Protein AF-A0A1D1UZP7-F1 (afdb_monomer_lite)

Foldseek 3Di:
DDQPPDPQKGWDWDWDDDPVDTEIEIEIEHQAPDPVRVVVVVVVLVPDDPVHNVHYHYDYDHD

pLDDT: mean 74.7, std 12.16, range [39.19, 86.94]

Radius of gyration: 12.2 Å; chains: 1; bounding box: 31×23×31 Å

Sequence (63 aa):
MTRLEVEGLEVMWIKLICLRLNVLIGVVHAPSYDADVFSKLRSSREFIPALLRRKIVLAVDFN

Organism: Ramazzottius varieornatus (NCBI:txid947166)

Structure (mmCIF, N/CA/C/O backbone):
data_AF-A0A1D1UZP7-F1
#
_entry.id   AF-A0A1D1UZP7-F1
#
loop_
_atom_site.group_PDB
_atom_site.id
_atom_site.type_symbol
_atom_site.label_atom_id
_atom_site.label_alt_id
_atom_site.label_comp_id
_atom_site.label_asym_id
_atom_site.label_entity_id
_atom_site.label_seq_id
_atom_site.pdbx_PDB_ins_code
_atom_site.Cartn_x
_atom_site.Cartn_y
_atom_site.Cartn_z
_atom_site.occupancy
_atom_site.B_iso_or_equiv
_atom_site.auth_seq_id
_atom_site.auth_comp_id
_atom_site.auth_asym_id
_atom_site.auth_atom_id
_atom_site.pdbx_PDB_model_num
ATOM 1 N N . MET A 1 1 ? -3.684 20.176 -0.482 1.00 39.19 1 MET A N 1
ATOM 2 C CA . MET A 1 1 ? -3.787 19.009 -1.383 1.00 39.19 1 MET A CA 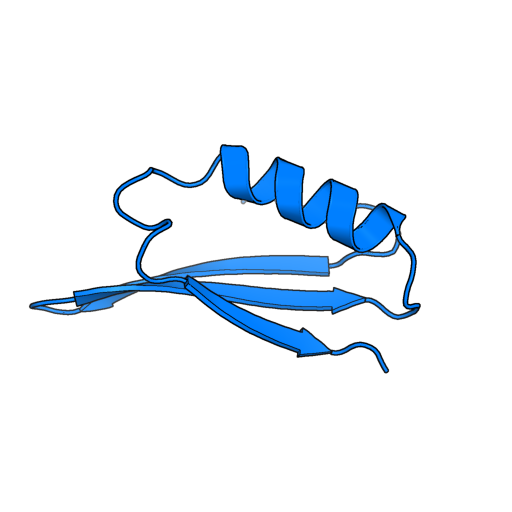1
ATOM 3 C C . MET A 1 1 ? -2.407 18.760 -1.963 1.00 39.19 1 MET A C 1
ATOM 5 O O . MET A 1 1 ? -2.002 19.471 -2.866 1.00 39.19 1 MET A O 1
ATOM 9 N N . THR A 1 2 ? -1.644 17.842 -1.379 1.00 40.84 2 THR A N 1
ATOM 10 C CA . THR A 1 2 ? -0.319 17.441 -1.869 1.00 40.84 2 THR A CA 1
ATOM 11 C C . THR A 1 2 ? -0.505 16.314 -2.881 1.00 40.84 2 THR A C 1
ATOM 13 O O . THR A 1 2 ? -0.758 15.174 -2.498 1.00 40.84 2 THR A O 1
ATOM 16 N N . ARG A 1 3 ? -0.455 16.642 -4.176 1.00 44.47 3 ARG A N 1
ATOM 17 C CA . ARG A 1 3 ? -0.333 15.642 -5.242 1.00 44.47 3 ARG A CA 1
ATOM 18 C C . ARG A 1 3 ? 1.071 15.046 -5.164 1.00 44.47 3 ARG A C 1
ATOM 20 O O . ARG A 1 3 ? 2.051 15.776 -5.256 1.00 44.47 3 ARG A O 1
ATOM 27 N N . LEU A 1 4 ? 1.150 13.739 -4.938 1.00 51.62 4 LEU A N 1
ATOM 28 C CA . LEU A 1 4 ? 2.382 12.951 -5.002 1.00 51.62 4 LEU A CA 1
ATOM 29 C C . LEU A 1 4 ? 2.635 12.554 -6.465 1.00 51.62 4 LEU A C 1
ATOM 31 O O . LEU A 1 4 ? 2.675 11.373 -6.788 1.00 51.62 4 LEU A O 1
ATOM 35 N N . GLU A 1 5 ? 2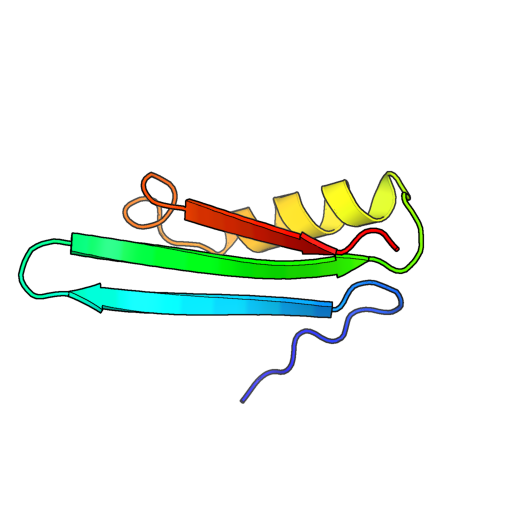.721 13.538 -7.359 1.00 44.00 5 GLU A N 1
ATOM 36 C CA . GLU A 1 5 ? 3.224 13.306 -8.714 1.00 44.00 5 GLU A CA 1
ATOM 37 C C . GLU A 1 5 ? 4.747 13.196 -8.591 1.00 44.00 5 GLU A C 1
ATOM 39 O O . GLU A 1 5 ? 5.445 14.18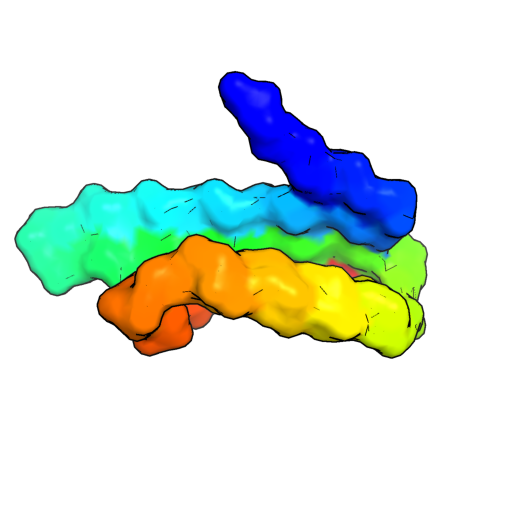2 -8.359 1.00 44.00 5 GLU A O 1
ATOM 44 N N . VAL A 1 6 ? 5.255 11.966 -8.632 1.00 49.56 6 VAL A N 1
ATOM 45 C CA . VAL A 1 6 ? 6.689 11.672 -8.690 1.00 49.56 6 VAL A CA 1
ATOM 46 C C . VAL A 1 6 ? 6.921 11.122 -10.090 1.00 49.56 6 VAL A C 1
ATOM 48 O O . VAL A 1 6 ? 6.247 10.169 -10.463 1.00 49.56 6 VAL A O 1
ATOM 51 N N . GLU A 1 7 ? 7.807 11.740 -10.877 1.00 49.38 7 GLU A N 1
ATOM 52 C CA . GLU A 1 7 ? 8.056 11.396 -12.289 1.00 49.38 7 GLU A CA 1
ATOM 53 C C . GLU A 1 7 ? 7.981 9.879 -12.557 1.00 49.38 7 GLU A C 1
ATOM 55 O O . GLU A 1 7 ? 8.710 9.087 -11.948 1.00 49.38 7 GLU A O 1
ATOM 60 N N . GLY A 1 8 ? 7.056 9.482 -13.441 1.00 59.16 8 GLY A N 1
ATOM 61 C CA . GLY A 1 8 ? 6.851 8.094 -13.873 1.00 59.16 8 GLY A CA 1
ATOM 62 C C . GLY A 1 8 ? 6.003 7.210 -12.950 1.00 59.16 8 GLY A C 1
ATOM 63 O O . GLY A 1 8 ? 5.814 6.038 -13.259 1.00 59.16 8 GLY A O 1
ATOM 64 N N . LEU A 1 9 ? 5.485 7.731 -11.834 1.00 63.97 9 LEU A N 1
ATOM 65 C CA . LEU A 1 9 ? 4.615 6.986 -10.927 1.00 63.97 9 LEU A CA 1
ATOM 66 C C . LEU A 1 9 ? 3.518 7.885 -10.347 1.00 63.97 9 LEU A C 1
ATOM 68 O O . LEU A 1 9 ? 3.759 8.695 -9.449 1.00 63.97 9 LEU A O 1
ATOM 72 N N . GLU A 1 10 ? 2.285 7.676 -10.798 1.00 69.62 10 GLU A N 1
ATOM 73 C CA . GLU A 1 10 ? 1.115 8.313 -10.200 1.00 69.62 10 GLU A CA 1
ATOM 74 C C . GLU A 1 10 ? 0.502 7.366 -9.167 1.00 69.62 10 GLU A C 1
ATOM 76 O O . GLU A 1 10 ? -0.048 6.313 -9.498 1.00 69.62 10 GLU A O 1
ATOM 81 N N . VAL A 1 11 ? 0.621 7.726 -7.885 1.00 71.12 11 VAL A N 1
ATOM 82 C CA . VAL A 1 11 ? 0.034 6.957 -6.780 1.00 71.12 11 VAL A CA 1
ATOM 83 C C . VAL A 1 11 ? -1.001 7.799 -6.058 1.00 71.12 11 VAL A C 1
ATOM 85 O O . VAL A 1 11 ? -0.700 8.851 -5.491 1.00 71.12 11 VAL A O 1
ATOM 88 N N . MET A 1 12 ? -2.224 7.281 -6.005 1.00 80.56 12 MET A N 1
ATOM 89 C CA . MET A 1 12 ? -3.318 7.865 -5.247 1.00 80.56 12 MET A CA 1
ATOM 90 C C . MET A 1 12 ? -3.746 6.927 -4.120 1.00 80.56 12 MET A C 1
ATOM 92 O O . MET A 1 12 ? -4.216 5.816 -4.354 1.00 80.56 12 MET A O 1
ATOM 96 N N . TRP A 1 13 ? -3.628 7.405 -2.880 1.00 82.31 13 TRP A N 1
ATOM 97 C CA . TRP A 1 13 ? -4.126 6.702 -1.699 1.00 82.31 13 TRP A CA 1
ATOM 98 C C . TRP A 1 13 ? -5.483 7.250 -1.272 1.00 82.31 13 TRP A C 1
ATOM 100 O O . TRP A 1 13 ? -5.615 8.424 -0.928 1.00 82.31 13 TRP A O 1
ATOM 110 N N . ILE A 1 14 ? -6.482 6.377 -1.222 1.00 82.12 14 ILE A N 1
ATOM 111 C CA . ILE A 1 14 ? -7.842 6.690 -0.794 1.00 82.12 14 ILE A CA 1
ATOM 112 C C . ILE A 1 14 ? -8.130 5.924 0.493 1.00 82.12 14 ILE A C 1
ATOM 114 O O . ILE A 1 14 ? -8.157 4.693 0.516 1.00 82.12 14 ILE A O 1
ATOM 118 N N . LYS A 1 15 ? -8.374 6.648 1.586 1.00 83.31 15 LYS A N 1
ATOM 119 C CA . LYS A 1 15 ? -8.839 6.050 2.840 1.00 83.31 15 LYS A CA 1
ATOM 120 C C . LYS A 1 15 ? -10.361 5.941 2.813 1.00 83.31 15 LYS A C 1
ATOM 122 O O . LYS A 1 15 ? -11.053 6.947 2.938 1.00 83.31 15 LYS A O 1
ATOM 127 N N . LEU A 1 16 ? -10.872 4.720 2.716 1.00 81.19 16 LEU A N 1
ATOM 128 C CA . LEU A 1 16 ? -12.293 4.422 2.828 1.00 81.19 16 LEU A CA 1
ATOM 129 C C . LEU A 1 16 ? -12.633 4.078 4.285 1.00 81.19 16 LEU A C 1
ATOM 131 O O . LEU A 1 16 ? -12.135 3.097 4.840 1.00 81.19 16 LEU A O 1
ATOM 135 N N . ILE A 1 17 ? -13.471 4.905 4.911 1.00 82.44 17 ILE A N 1
ATOM 136 C CA . ILE A 1 17 ? -13.966 4.709 6.279 1.00 82.44 17 ILE A CA 1
ATOM 137 C C . ILE A 1 17 ? -15.401 4.192 6.188 1.00 82.44 17 ILE A C 1
ATOM 139 O O . ILE A 1 17 ? -16.310 4.933 5.827 1.00 82.44 17 ILE A O 1
ATOM 143 N N . CYS A 1 18 ? -15.611 2.922 6.518 1.00 80.25 18 CYS A N 1
ATOM 144 C CA . CYS A 1 18 ? -16.931 2.313 6.652 1.00 80.25 18 CYS A CA 1
ATOM 145 C C . CYS A 1 18 ? -17.259 2.084 8.133 1.00 80.25 18 CYS A C 1
ATOM 147 O O . CYS A 1 18 ? -16.364 1.943 8.965 1.00 80.25 18 CYS A O 1
ATOM 149 N N . LEU A 1 19 ? -18.550 1.939 8.449 1.00 80.19 19 LEU A N 1
ATOM 150 C CA . LEU A 1 19 ? -19.078 1.765 9.815 1.00 80.19 19 LEU A CA 1
ATOM 151 C C . LEU A 1 19 ? -18.347 0.711 10.672 1.00 80.19 19 LEU A C 1
ATOM 153 O O . LEU A 1 19 ? -18.286 0.851 11.888 1.00 80.19 19 LEU A O 1
ATOM 157 N N . ARG A 1 20 ? -17.801 -0.350 10.062 1.00 80.56 20 ARG A N 1
ATOM 158 C CA . ARG A 1 20 ? -17.061 -1.424 10.759 1.00 80.56 20 ARG A CA 1
ATOM 159 C C . ARG A 1 20 ? -15.686 -1.721 10.157 1.00 80.56 20 ARG A C 1
ATOM 161 O O . ARG A 1 20 ? -15.018 -2.673 10.565 1.00 80.56 20 ARG A O 1
ATOM 168 N N . LEU A 1 21 ? -15.266 -0.965 9.144 1.00 80.62 21 LEU A N 1
ATOM 169 C CA . LEU A 1 21 ? -14.116 -1.334 8.326 1.00 80.62 21 LEU A CA 1
ATOM 170 C C . LEU A 1 21 ? -13.431 -0.094 7.764 1.00 80.62 21 LEU A C 1
ATOM 172 O O . LEU A 1 21 ? -14.032 0.671 7.029 1.00 80.62 21 LEU A O 1
ATOM 176 N N . ASN A 1 22 ? -12.155 0.073 8.093 1.00 82.50 22 ASN A N 1
ATOM 177 C CA . ASN A 1 22 ? -11.296 1.043 7.431 1.00 82.50 22 ASN A CA 1
ATOM 178 C C . ASN A 1 22 ? -10.451 0.298 6.404 1.00 82.50 22 ASN A C 1
ATOM 180 O O . ASN A 1 22 ? -9.752 -0.650 6.773 1.00 82.50 22 ASN A O 1
ATOM 184 N N . VAL A 1 23 ? -10.531 0.713 5.147 1.00 85.38 23 VAL A N 1
ATOM 185 C CA . VAL A 1 23 ? -9.746 0.170 4.035 1.00 85.38 23 VAL A CA 1
ATOM 186 C C . VAL A 1 23 ? -8.933 1.302 3.437 1.00 85.38 23 VAL A C 1
ATOM 188 O O . VAL A 1 23 ? -9.393 2.439 3.357 1.00 85.38 23 VAL A O 1
ATOM 191 N N . LEU A 1 24 ? -7.711 0.998 3.030 1.00 86.94 24 LEU A N 1
ATOM 192 C CA . LEU A 1 24 ? -6.904 1.902 2.237 1.00 86.94 24 LEU A CA 1
ATOM 193 C C . LEU A 1 24 ? -6.793 1.347 0.823 1.00 86.94 24 LEU A C 1
ATOM 195 O O . LEU A 1 24 ? -6.377 0.209 0.633 1.00 86.94 24 LEU A O 1
ATOM 199 N N . ILE A 1 25 ? -7.175 2.147 -0.158 1.00 85.81 25 ILE A N 1
ATOM 200 C CA . ILE A 1 25 ? -7.096 1.792 -1.569 1.00 85.81 25 ILE A CA 1
ATOM 201 C C . ILE A 1 25 ? -5.928 2.573 -2.158 1.00 85.81 25 ILE A C 1
ATOM 203 O O . ILE A 1 25 ? -5.888 3.793 -2.028 1.00 85.81 25 ILE A O 1
ATOM 207 N N . GLY A 1 26 ? -4.963 1.882 -2.751 1.00 86.69 26 GLY A N 1
ATOM 208 C CA . GLY A 1 26 ? -3.912 2.501 -3.551 1.00 86.69 26 GLY A CA 1
ATOM 209 C C . GLY A 1 26 ? -4.202 2.269 -5.021 1.00 86.69 26 GLY A C 1
ATOM 210 O O . GLY A 1 26 ? -4.272 1.119 -5.446 1.00 86.69 26 GLY A O 1
ATOM 211 N N . VAL A 1 27 ? -4.383 3.346 -5.774 1.00 82.31 27 VAL A N 1
ATOM 212 C CA . VAL A 1 2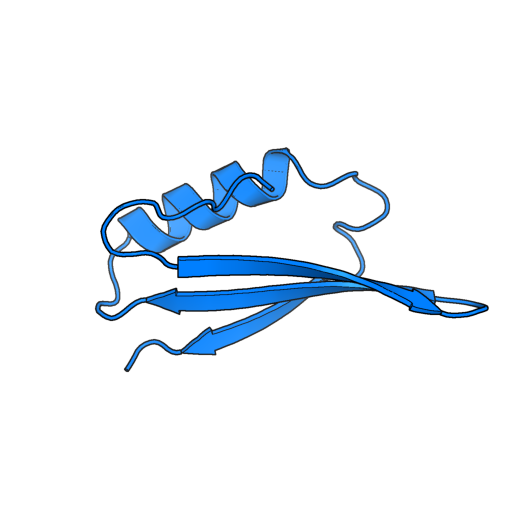7 ? -4.407 3.312 -7.236 1.00 82.31 27 VAL A CA 1
ATOM 213 C C . VAL A 1 27 ? -3.016 3.694 -7.708 1.00 82.31 27 VAL A C 1
ATOM 215 O O . VAL A 1 27 ? -2.499 4.735 -7.303 1.00 82.31 27 VAL A O 1
ATOM 218 N N . VAL A 1 28 ? -2.402 2.822 -8.495 1.00 81.25 28 VAL A N 1
ATOM 219 C CA . VAL A 1 28 ? -1.023 2.955 -8.961 1.00 81.25 28 VAL A CA 1
ATOM 220 C C . VAL A 1 28 ? -1.054 2.901 -10.476 1.00 81.25 28 VAL A C 1
ATOM 222 O O . VAL A 1 28 ? -1.468 1.888 -11.033 1.00 81.25 28 VAL A O 1
ATOM 225 N N . HIS A 1 29 ? -0.618 3.968 -11.130 1.00 77.31 29 HIS A N 1
ATOM 226 C CA . HIS A 1 29 ? -0.357 3.957 -12.561 1.00 77.31 29 HIS A CA 1
ATOM 227 C C . HIS A 1 29 ? 1.154 4.026 -12.780 1.00 77.31 29 HIS A C 1
ATOM 229 O O . HIS A 1 29 ? 1.822 4.959 -12.322 1.00 77.31 29 HIS A O 1
ATOM 235 N N . ALA A 1 30 ? 1.686 2.986 -13.417 1.00 74.25 30 ALA A N 1
ATOM 236 C CA . ALA A 1 30 ? 3.102 2.802 -13.675 1.00 74.25 30 ALA A CA 1
ATOM 237 C C . ALA A 1 30 ? 3.293 2.458 -15.164 1.00 74.25 30 ALA A C 1
ATOM 239 O O . ALA A 1 30 ? 3.251 1.277 -15.509 1.00 74.25 30 ALA A O 1
ATOM 240 N N . PRO A 1 31 ? 3.530 3.455 -16.039 1.00 67.12 31 PRO A N 1
ATOM 241 C CA . PRO A 1 31 ? 3.623 3.274 -17.497 1.00 67.12 31 PRO A CA 1
ATOM 242 C C . PRO A 1 31 ? 4.825 2.424 -17.955 1.00 67.12 31 PRO A C 1
ATOM 244 O O . PRO A 1 31 ? 5.020 2.182 -19.143 1.00 67.12 31 PRO A O 1
ATOM 247 N N . SER A 1 32 ? 5.659 1.964 -17.021 1.00 64.12 32 SER A N 1
ATOM 248 C CA . SER A 1 32 ? 6.759 1.039 -17.269 1.00 64.12 32 SER A CA 1
ATOM 249 C C . SER A 1 32 ? 7.068 0.252 -15.997 1.00 64.12 32 SER A C 1
ATOM 251 O O . SER A 1 32 ? 7.198 0.832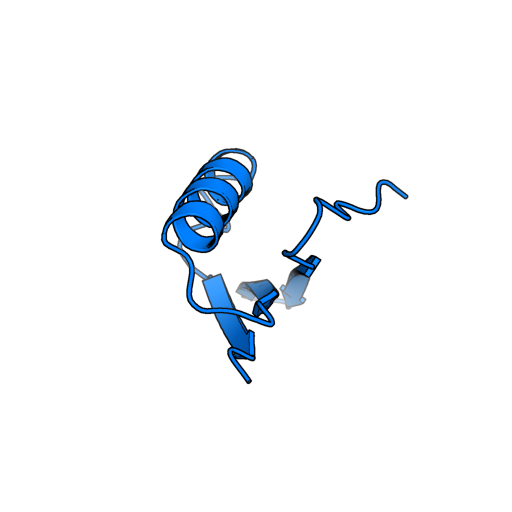 -14.916 1.00 64.12 32 SER A O 1
ATOM 253 N N . TYR A 1 33 ? 7.198 -1.072 -16.119 1.00 64.38 33 TYR A N 1
ATOM 254 C CA . TYR A 1 33 ? 7.525 -1.972 -15.011 1.00 64.38 33 TYR A CA 1
ATOM 255 C C . TYR A 1 33 ? 8.996 -1.798 -14.593 1.00 64.38 33 TYR A C 1
ATOM 257 O O . TYR A 1 33 ? 9.869 -2.566 -14.994 1.00 64.38 33 TYR A O 1
ATOM 265 N N . ASP A 1 34 ? 9.278 -0.756 -13.814 1.00 69.06 34 ASP A N 1
ATOM 266 C CA . ASP A 1 34 ? 10.606 -0.458 -13.276 1.00 69.06 34 ASP A CA 1
ATOM 267 C C . ASP A 1 34 ? 10.680 -0.839 -11.786 1.00 69.06 34 ASP A C 1
ATOM 269 O O . ASP A 1 34 ? 9.746 -0.617 -11.010 1.00 69.06 34 ASP A O 1
ATOM 273 N N . ALA A 1 35 ? 11.809 -1.400 -11.355 1.00 69.62 35 ALA A N 1
ATOM 274 C CA . ALA A 1 35 ? 12.091 -1.682 -9.949 1.00 69.62 35 ALA A CA 1
ATOM 275 C C . ALA A 1 35 ? 12.001 -0.413 -9.079 1.00 69.62 35 ALA A C 1
ATOM 277 O O . ALA A 1 35 ? 11.661 -0.492 -7.893 1.00 69.62 35 ALA A O 1
ATOM 278 N N . ASP A 1 36 ? 12.237 0.759 -9.675 1.00 73.75 36 ASP A N 1
ATOM 279 C CA . ASP A 1 36 ? 12.110 2.044 -8.996 1.00 73.75 36 ASP A CA 1
ATOM 280 C C . ASP A 1 36 ? 10.659 2.376 -8.590 1.00 73.75 36 ASP A C 1
ATOM 282 O O . ASP A 1 36 ? 10.412 2.997 -7.555 1.00 73.75 36 ASP A O 1
ATOM 286 N N . VAL A 1 37 ? 9.664 1.862 -9.322 1.00 71.19 37 VAL A N 1
ATOM 287 C CA . VAL A 1 37 ? 8.242 2.009 -8.967 1.00 71.19 37 VAL A CA 1
ATOM 288 C C . VAL A 1 37 ? 7.935 1.312 -7.642 1.00 71.19 37 VAL A C 1
ATOM 290 O O . VAL A 1 37 ? 7.282 1.879 -6.762 1.00 71.19 37 VAL A O 1
ATOM 293 N N . PHE A 1 38 ? 8.444 0.093 -7.453 1.00 75.19 38 PHE A N 1
ATOM 294 C CA . PHE A 1 38 ? 8.240 -0.665 -6.217 1.00 75.19 38 PHE A CA 1
ATOM 295 C C . PHE A 1 38 ? 8.986 -0.053 -5.028 1.00 75.19 38 PHE A C 1
ATOM 297 O O . PHE A 1 38 ? 8.483 -0.105 -3.900 1.00 75.19 38 PHE A O 1
ATOM 304 N N . SER A 1 39 ? 10.154 0.553 -5.270 1.00 79.94 39 SER A N 1
ATOM 305 C CA . SER A 1 39 ? 10.924 1.276 -4.252 1.00 79.94 39 SER A CA 1
ATOM 306 C C . SER A 1 39 ? 10.115 2.469 -3.716 1.00 79.94 39 SER A C 1
ATOM 308 O O . SER A 1 39 ? 9.892 2.589 -2.508 1.00 79.94 39 SER A O 1
ATOM 310 N N . LYS A 1 40 ? 9.547 3.275 -4.620 1.00 78.38 40 LYS A N 1
ATOM 311 C CA . LYS A 1 40 ? 8.700 4.432 -4.303 1.00 78.38 40 LYS A CA 1
ATOM 312 C C . LYS A 1 40 ? 7.394 4.018 -3.626 1.00 78.38 40 LYS A C 1
ATOM 314 O O . LYS A 1 40 ? 6.989 4.634 -2.636 1.00 78.38 40 LYS A O 1
ATOM 319 N N . LEU A 1 41 ? 6.762 2.935 -4.087 1.00 78.88 41 LEU A N 1
ATOM 320 C CA . LEU A 1 41 ? 5.546 2.399 -3.471 1.00 78.88 41 LEU A CA 1
ATOM 321 C C . LEU A 1 41 ? 5.791 1.942 -2.026 1.00 78.88 41 LEU A C 1
ATOM 323 O O . LEU A 1 41 ? 4.967 2.178 -1.136 1.00 78.88 41 LEU A O 1
ATOM 327 N N . ARG A 1 42 ? 6.945 1.308 -1.781 1.00 82.88 42 ARG A N 1
ATOM 328 C CA . ARG A 1 42 ? 7.372 0.891 -0.444 1.00 82.88 42 ARG A CA 1
ATOM 329 C C . ARG A 1 42 ? 7.558 2.095 0.474 1.00 82.88 42 ARG A C 1
ATOM 331 O O . ARG A 1 42 ? 6.962 2.100 1.549 1.00 82.88 42 ARG A O 1
ATOM 338 N N . SER A 1 43 ? 8.290 3.116 0.030 1.00 84.06 43 SER A N 1
ATOM 339 C CA . SER A 1 43 ? 8.491 4.359 0.786 1.00 84.06 43 SER A CA 1
ATOM 340 C C . SER A 1 43 ? 7.161 5.0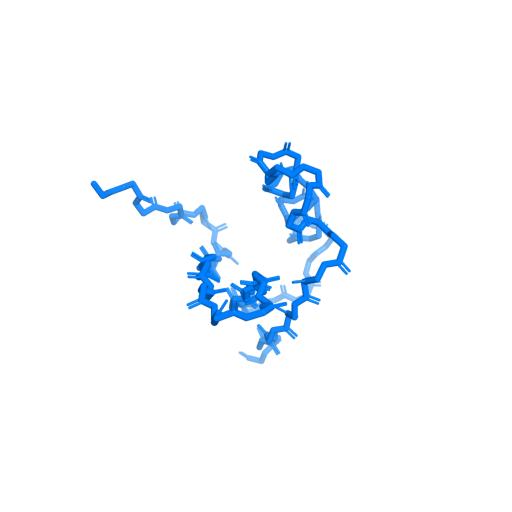43 1.106 1.00 84.06 43 SER A C 1
ATOM 342 O O . SER A 1 43 ? 6.907 5.429 2.242 1.00 84.06 43 SER A O 1
ATOM 344 N N . SER A 1 44 ? 6.241 5.107 0.140 1.00 80.19 44 SER A N 1
ATOM 345 C CA . SER A 1 44 ? 4.904 5.670 0.350 1.00 80.19 44 SER A CA 1
ATOM 346 C C . SER A 1 44 ? 4.105 4.919 1.429 1.00 80.19 44 SER A C 1
ATOM 348 O O . SER A 1 44 ? 3.421 5.520 2.263 1.00 80.19 44 SER A O 1
ATOM 350 N N . ARG A 1 45 ? 4.257 3.590 1.487 1.00 80.19 45 ARG A N 1
ATOM 351 C CA . ARG A 1 45 ? 3.623 2.732 2.497 1.00 80.19 45 ARG A CA 1
ATOM 352 C C . ARG A 1 45 ? 4.151 2.946 3.913 1.00 80.19 45 ARG A C 1
ATOM 354 O O . ARG A 1 45 ? 3.418 2.686 4.873 1.00 80.19 45 ARG A O 1
ATOM 361 N N . GLU A 1 46 ? 5.364 3.459 4.074 1.00 84.69 46 GLU A N 1
ATOM 362 C CA . GLU A 1 46 ? 5.922 3.794 5.388 1.00 84.69 46 GLU A CA 1
ATOM 363 C C . GLU A 1 46 ? 5.222 4.995 6.037 1.00 84.69 46 GLU A C 1
ATOM 365 O O . GLU A 1 46 ? 5.122 5.055 7.262 1.00 84.69 46 GLU A O 1
ATOM 370 N N . PHE A 1 47 ? 4.603 5.875 5.249 1.00 82.06 47 PHE A N 1
ATOM 371 C CA . PHE A 1 47 ? 3.800 6.987 5.770 1.00 82.06 47 PHE A CA 1
ATOM 372 C C . PHE A 1 47 ? 2.371 6.578 6.159 1.00 82.06 47 PHE A C 1
ATOM 374 O O . PHE A 1 47 ? 1.658 7.325 6.829 1.00 82.06 47 PHE A O 1
ATOM 381 N N . ILE A 1 48 ? 1.936 5.372 5.782 1.00 82.25 48 ILE A N 1
ATOM 382 C CA . ILE A 1 48 ? 0.596 4.870 6.097 1.00 82.25 48 ILE A CA 1
ATOM 383 C C . ILE A 1 48 ? 0.557 4.378 7.557 1.00 82.25 48 ILE A C 1
ATOM 385 O O . ILE A 1 48 ? 1.392 3.552 7.936 1.00 82.25 48 ILE A O 1
ATOM 389 N N . PRO A 1 49 ? -0.434 4.781 8.378 1.00 81.88 49 PRO A N 1
ATOM 390 C CA . PRO A 1 49 ? -0.603 4.274 9.739 1.00 81.88 49 PRO A CA 1
ATOM 391 C C . PRO A 1 49 ? -0.722 2.744 9.799 1.00 81.88 49 PRO A C 1
ATOM 393 O O . PRO A 1 49 ? -1.439 2.135 9.001 1.00 81.88 49 PRO A O 1
ATOM 396 N N . ALA A 1 50 ? -0.093 2.114 10.797 1.00 80.69 50 ALA A N 1
ATOM 397 C CA . ALA A 1 50 ? -0.047 0.653 10.943 1.00 80.69 50 ALA A CA 1
ATOM 398 C C . ALA A 1 50 ? -1.435 -0.023 10.942 1.00 80.69 50 ALA A C 1
ATOM 400 O O . ALA A 1 50 ? -1.586 -1.128 10.420 1.00 80.69 50 ALA A O 1
ATOM 401 N N . LEU A 1 51 ? -2.460 0.659 11.467 1.00 77.19 51 LEU A N 1
ATOM 402 C CA . LEU A 1 51 ? -3.845 0.181 11.470 1.00 77.19 51 LEU A CA 1
ATOM 403 C C . LEU A 1 51 ? -4.419 0.015 10.051 1.00 77.19 51 LEU A C 1
ATOM 405 O O . LEU A 1 51 ? -5.174 -0.920 9.798 1.00 77.19 51 LEU A O 1
ATOM 409 N N . LEU A 1 52 ? -4.046 0.901 9.125 1.00 75.19 52 LEU A N 1
ATOM 410 C CA . LEU A 1 52 ? -4.509 0.884 7.735 1.00 75.19 52 LEU A CA 1
ATOM 411 C C . LEU A 1 52 ? -3.662 -0.045 6.859 1.00 75.19 52 LEU A C 1
ATOM 413 O O . LEU A 1 52 ? -4.182 -0.618 5.906 1.00 75.19 52 LEU A O 1
ATOM 417 N N . ARG A 1 53 ? -2.393 -0.289 7.223 1.00 79.94 53 ARG A N 1
ATOM 418 C CA . ARG A 1 53 ? -1.497 -1.200 6.483 1.00 79.94 53 ARG A CA 1
ATOM 419 C C . ARG A 1 53 ? -1.999 -2.641 6.381 1.00 79.94 53 ARG A C 1
ATOM 421 O O . ARG A 1 53 ? -1.553 -3.364 5.495 1.00 79.94 53 ARG A O 1
ATOM 428 N N . ARG A 1 54 ? -2.885 -3.064 7.289 1.00 81.88 54 ARG A N 1
ATOM 429 C CA . ARG A 1 54 ? -3.455 -4.424 7.329 1.00 81.88 54 ARG A CA 1
ATOM 430 C C . ARG A 1 54 ? -4.610 -4.628 6.347 1.00 81.88 54 ARG A C 1
ATOM 432 O O . ARG A 1 54 ? -4.987 -5.765 6.099 1.00 81.88 54 ARG A O 1
ATOM 439 N N . LYS A 1 55 ? -5.194 -3.544 5.832 1.00 83.81 55 LYS A N 1
ATOM 440 C CA . LYS A 1 55 ? -6.377 -3.558 4.963 1.00 83.81 55 LYS A CA 1
ATOM 441 C C . LYS A 1 55 ? -6.116 -2.682 3.744 1.00 83.81 55 LYS A C 1
ATOM 443 O O . LYS A 1 55 ? -6.795 -1.678 3.543 1.00 83.81 55 LYS A O 1
ATOM 448 N N . ILE A 1 56 ? -5.077 -3.041 2.990 1.00 85.25 56 ILE A N 1
ATOM 449 C CA . ILE A 1 56 ? -4.716 -2.361 1.747 1.00 85.25 56 ILE A CA 1
ATOM 450 C C . ILE A 1 56 ? -5.265 -3.157 0.565 1.00 85.25 56 ILE A C 1
ATOM 452 O O . ILE A 1 56 ? -5.033 -4.361 0.474 1.00 85.25 56 ILE A O 1
ATOM 456 N N . VAL A 1 57 ? -5.940 -2.465 -0.346 1.00 86.75 57 VAL A N 1
ATOM 457 C CA . VAL A 1 57 ? -6.261 -2.951 -1.690 1.00 86.75 57 VAL A CA 1
ATOM 458 C C . VAL A 1 57 ? -5.437 -2.133 -2.676 1.00 86.75 57 VAL A C 1
ATOM 460 O O . VAL A 1 57 ? -5.465 -0.906 -2.617 1.00 86.75 57 VAL A O 1
ATOM 463 N N . LEU A 1 58 ? -4.684 -2.796 -3.551 1.00 86.00 58 LEU A N 1
ATOM 464 C CA . LEU A 1 58 ? -3.927 -2.140 -4.615 1.00 86.00 58 LEU A CA 1
ATOM 465 C C . LEU A 1 58 ? -4.599 -2.431 -5.952 1.00 86.00 58 LEU A C 1
ATOM 467 O O . LEU A 1 58 ? -4.758 -3.593 -6.317 1.00 86.00 58 LEU A O 1
ATOM 471 N N . ALA A 1 59 ? -4.987 -1.374 -6.656 1.00 83.62 59 ALA A N 1
ATOM 472 C CA . ALA A 1 59 ? -5.354 -1.423 -8.060 1.00 83.62 59 ALA A CA 1
ATOM 473 C C . ALA A 1 59 ? -4.174 -0.850 -8.840 1.00 83.62 59 ALA A C 1
ATOM 475 O O . ALA A 1 59 ? -3.801 0.304 -8.625 1.00 83.62 59 ALA A O 1
ATOM 476 N N . VAL A 1 60 ? -3.551 -1.674 -9.677 1.00 80.62 60 VAL A N 1
ATOM 477 C CA . VAL A 1 60 ? -2.344 -1.285 -10.401 1.00 80.62 60 VAL A CA 1
ATOM 478 C C . VAL A 1 60 ? -2.579 -1.429 -11.889 1.00 80.62 60 VAL A C 1
ATOM 480 O O . VAL A 1 60 ? -3.027 -2.482 -12.339 1.00 80.62 60 VAL A O 1
ATOM 483 N N . ASP A 1 61 ? -2.262 -0.368 -12.616 1.00 80.25 61 ASP A N 1
ATOM 484 C CA . ASP A 1 61 ? -2.151 -0.364 -14.063 1.00 80.25 61 ASP A CA 1
ATOM 485 C C . ASP A 1 61 ? -0.669 -0.273 -14.438 1.00 80.25 61 ASP A C 1
ATOM 487 O O . ASP A 1 61 ? 0.022 0.671 -14.044 1.00 80.25 61 ASP A O 1
ATOM 491 N N . PHE A 1 62 ? -0.188 -1.303 -15.129 1.00 69.50 62 PHE A N 1
ATOM 492 C CA . PHE A 1 62 ? 1.202 -1.442 -15.575 1.00 69.50 62 PHE A CA 1
ATOM 493 C C . PHE A 1 62 ? 1.351 -1.245 -17.092 1.00 69.50 62 PHE A C 1
ATOM 495 O O . PHE A 1 62 ? 2.404 -1.579 -17.638 1.00 69.50 62 PHE A O 1
ATOM 502 N N . ASN A 1 63 ? 0.282 -0.822 -17.770 1.00 66.94 63 ASN A N 1
ATOM 503 C CA . ASN A 1 63 ? 0.160 -0.838 -19.224 1.00 66.94 63 ASN A CA 1
ATOM 504 C C . ASN A 1 63 ? 0.228 0.560 -19.847 1.00 66.94 63 ASN A C 1
ATOM 506 O O . ASN A 1 63 ? -0.129 1.545 -19.163 1.00 66.94 63 ASN A O 1
#

Secondary structure (DSSP, 8-state):
----EETTEEEEEEEEEETTEEEEEEEEE-SS--HHHHHHHHHHHHTS-HHHHTSEEEEEE--